Protein AF-A0A7V9N6Y0-F1 (afdb_monomer)

Mean predicted aligned error: 5.39 Å

Structure (mmCIF, N/CA/C/O backbone):
data_AF-A0A7V9N6Y0-F1
#
_entry.id   AF-A0A7V9N6Y0-F1
#
loop_
_atom_site.group_PDB
_atom_site.id
_atom_site.type_symbol
_atom_site.label_atom_id
_atom_site.label_alt_id
_atom_site.label_comp_id
_atom_site.label_asym_id
_atom_site.label_entity_id
_atom_site.label_seq_id
_atom_site.pdbx_PDB_ins_code
_atom_site.Cartn_x
_atom_site.Cartn_y
_atom_site.Cartn_z
_atom_site.occupancy
_atom_site.B_iso_or_equiv
_atom_site.auth_seq_id
_atom_site.auth_comp_id
_atom_site.auth_asym_id
_atom_site.auth_atom_id
_atom_site.pdbx_PDB_model_num
ATOM 1 N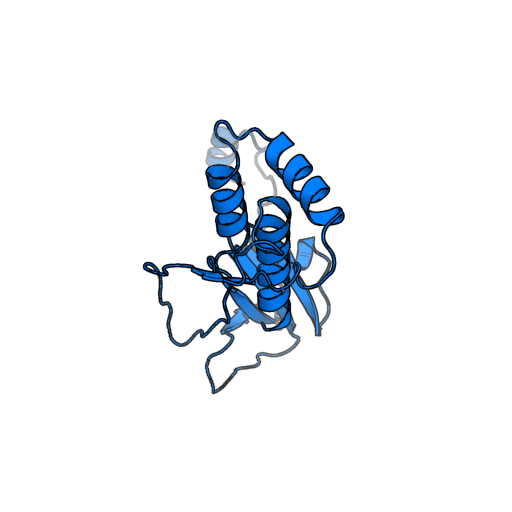 N . LEU A 1 1 ? -13.922 24.950 19.836 1.00 87.25 1 LEU A N 1
ATOM 2 C CA . LEU A 1 1 ? -12.557 25.522 19.799 1.00 87.25 1 LEU A CA 1
ATOM 3 C C . LEU A 1 1 ? -12.479 26.743 20.720 1.00 87.25 1 LEU A C 1
ATOM 5 O O . LEU A 1 1 ? -13.364 27.593 20.634 1.00 87.25 1 LEU A O 1
ATOM 9 N N . HIS A 1 2 ? -11.492 26.827 21.621 1.00 92.44 2 HIS A N 1
ATOM 10 C CA . HIS A 1 2 ? -11.330 27.994 22.506 1.00 92.44 2 HIS A CA 1
ATOM 11 C C . HIS A 1 2 ? -10.739 29.201 21.756 1.00 92.44 2 HIS A C 1
ATOM 13 O O . HIS A 1 2 ? -10.106 29.038 20.715 1.00 92.44 2 HIS A O 1
ATOM 19 N N . ARG A 1 3 ? -10.917 30.419 22.295 1.00 90.81 3 ARG A N 1
ATOM 20 C CA . ARG A 1 3 ? -10.535 31.677 21.615 1.00 90.81 3 ARG A CA 1
ATOM 21 C C . ARG A 1 3 ? -9.066 31.737 21.187 1.00 90.81 3 ARG A C 1
ATOM 23 O O . ARG A 1 3 ? -8.799 32.179 20.081 1.00 90.81 3 ARG A O 1
ATOM 30 N N . ALA A 1 4 ? -8.139 31.281 22.033 1.00 94.94 4 ALA A N 1
ATOM 31 C CA . ALA A 1 4 ? -6.713 31.290 21.686 1.00 94.94 4 ALA A CA 1
ATOM 32 C C . ALA A 1 4 ? -6.401 30.417 20.450 1.00 94.94 4 ALA A C 1
ATOM 34 O O . ALA A 1 4 ? -5.832 30.914 19.489 1.00 94.94 4 ALA A O 1
ATOM 35 N N . ALA A 1 5 ? -6.890 29.172 20.401 1.00 95.31 5 ALA A N 1
ATOM 36 C CA . ALA A 1 5 ? -6.686 28.296 19.245 1.00 95.31 5 ALA A CA 1
ATOM 37 C C . ALA A 1 5 ? -7.412 28.802 17.985 1.00 95.31 5 ALA A C 1
ATOM 39 O O . ALA A 1 5 ? -6.924 28.619 16.875 1.00 95.31 5 ALA A O 1
ATOM 40 N N . ALA A 1 6 ? -8.561 29.467 18.137 1.00 96.44 6 ALA A N 1
ATOM 41 C CA . ALA A 1 6 ? -9.242 30.129 17.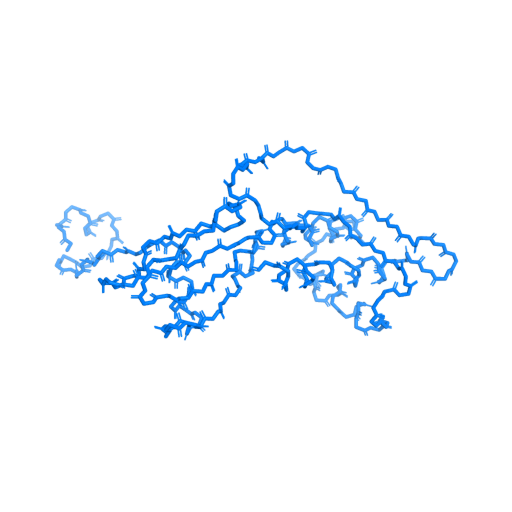023 1.00 96.44 6 ALA A CA 1
ATOM 42 C C . ALA A 1 6 ? -8.377 31.241 16.395 1.00 96.44 6 ALA A C 1
ATOM 44 O O . ALA A 1 6 ? -8.273 31.317 15.174 1.00 96.44 6 ALA A O 1
ATOM 45 N N . ALA A 1 7 ? -7.702 32.057 17.214 1.00 96.31 7 ALA A N 1
ATOM 46 C CA . ALA A 1 7 ? -6.813 33.115 16.731 1.00 96.31 7 ALA A CA 1
ATOM 47 C C . ALA A 1 7 ? -5.577 32.571 15.990 1.00 96.31 7 ALA A C 1
ATOM 49 O O . ALA A 1 7 ? -5.151 33.163 15.005 1.00 96.31 7 ALA A O 1
ATOM 50 N N . GLU A 1 8 ? -5.027 31.440 16.436 1.00 97.44 8 GLU A N 1
ATOM 51 C CA . GLU A 1 8 ? -3.850 30.814 15.816 1.00 97.44 8 GLU A CA 1
ATOM 52 C C . GLU A 1 8 ? -4.173 30.072 14.513 1.00 97.44 8 GLU A C 1
ATOM 54 O O . GLU A 1 8 ? -3.360 30.041 13.594 1.00 97.44 8 GLU A O 1
ATOM 59 N N . THR A 1 9 ? -5.358 29.465 14.425 1.00 96.06 9 THR A N 1
ATOM 60 C CA . THR A 1 9 ? -5.746 28.620 13.280 1.00 96.06 9 THR A CA 1
ATOM 61 C C . THR A 1 9 ? -6.575 29.352 12.227 1.00 96.06 9 THR A C 1
ATOM 63 O O . THR A 1 9 ? -6.736 28.843 11.120 1.00 96.06 9 THR A O 1
ATOM 66 N N . GLY A 1 10 ? -7.148 30.513 12.563 1.00 96.38 10 GLY A N 1
ATOM 67 C CA . GLY A 1 10 ? -8.114 31.224 11.720 1.00 96.38 10 GLY A CA 1
ATOM 68 C C . GLY A 1 10 ? -9.518 30.605 11.710 1.00 96.38 10 GLY A C 1
ATOM 69 O O . GLY A 1 10 ? -10.399 31.092 11.003 1.00 96.38 10 GLY A O 1
ATOM 70 N N . LEU A 1 11 ? -9.754 29.544 12.490 1.00 96.75 11 LEU A N 1
ATOM 71 C CA . LEU A 1 11 ? -11.075 28.935 12.650 1.00 96.75 11 LEU A CA 1
ATOM 72 C C . LEU A 1 11 ? -11.964 29.776 13.572 1.00 96.75 11 LEU A C 1
ATOM 74 O O . LEU A 1 11 ? -11.488 30.463 14.475 1.00 96.75 11 LEU A O 1
ATOM 78 N N . ALA A 1 12 ? -13.281 29.686 13.391 1.00 96.81 12 ALA A N 1
ATOM 79 C CA . ALA A 1 12 ? -14.223 30.423 14.224 1.00 96.81 12 ALA A CA 1
ATOM 80 C C . ALA A 1 12 ? -14.183 29.947 15.697 1.00 96.81 12 ALA A C 1
ATOM 82 O O . ALA A 1 12 ? -14.122 28.743 15.982 1.00 96.81 12 ALA A O 1
ATOM 83 N N . PRO A 1 13 ? -14.278 30.861 16.682 1.00 96.00 13 PRO A N 1
ATOM 84 C CA . PRO A 1 13 ? -14.532 30.471 18.062 1.00 96.00 13 PRO A CA 1
ATOM 85 C C . PRO A 1 13 ? -15.797 29.614 18.153 1.00 96.00 13 PRO A C 1
ATOM 87 O O . PRO A 1 13 ? -16.816 29.925 17.543 1.00 96.00 13 PRO A O 1
ATOM 90 N N . GLY A 1 14 ? -15.734 28.528 18.921 1.00 94.50 14 GLY A N 1
ATOM 91 C CA . GLY A 1 14 ? -16.853 27.590 19.018 1.00 94.50 14 GLY A CA 1
ATOM 92 C C . GLY A 1 14 ? -16.932 26.542 17.901 1.00 94.50 14 GLY A C 1
ATOM 93 O O . GLY A 1 14 ? -17.754 25.643 18.041 1.00 94.50 14 GLY A O 1
ATOM 94 N N . THR A 1 15 ? -16.053 26.554 16.881 1.00 96.88 15 THR A N 1
ATOM 95 C CA . THR A 1 15 ? -15.964 25.450 15.901 1.0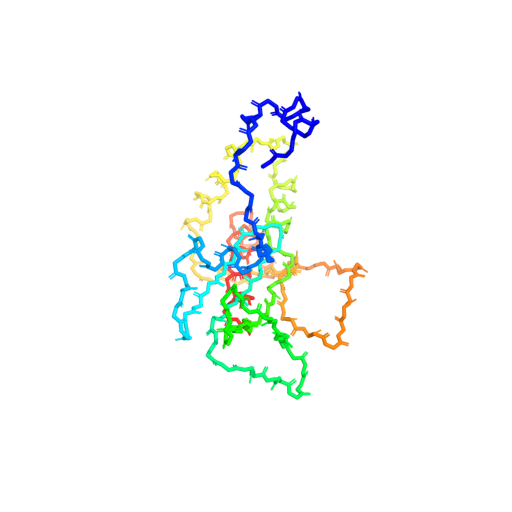0 96.88 15 THR A CA 1
ATOM 96 C C . THR A 1 15 ? -15.884 24.099 16.631 1.00 96.88 15 THR A C 1
ATOM 98 O O . THR A 1 15 ? -15.020 23.954 17.514 1.00 96.88 15 THR A O 1
ATOM 101 N N . PRO A 1 16 ? -16.777 23.134 16.326 1.00 95.38 16 PRO A N 1
ATOM 102 C CA . PRO A 1 16 ? -16.740 21.810 16.931 1.00 95.38 16 PRO A CA 1
ATOM 103 C C . PRO A 1 16 ? -15.394 21.132 16.689 1.00 95.38 16 PRO A C 1
ATOM 105 O O . PRO A 1 16 ? -14.847 21.189 15.591 1.00 95.38 16 PRO A O 1
ATOM 108 N N . VAL A 1 17 ? -14.864 20.498 17.729 1.00 94.19 17 VAL A N 1
ATOM 109 C CA . VAL A 1 17 ? -13.652 19.681 17.652 1.00 94.19 17 VAL A CA 1
ATOM 110 C C . VAL A 1 17 ? -14.062 18.275 18.046 1.00 94.19 17 VAL A C 1
ATOM 112 O O . VAL A 1 17 ? -14.610 18.079 19.130 1.00 94.19 17 VAL A O 1
ATOM 115 N N . VAL A 1 18 ? -13.834 17.321 17.151 1.00 91.62 18 VAL A N 1
ATOM 116 C CA . VAL A 1 18 ? -14.121 15.903 17.379 1.00 91.62 18 VAL A CA 1
ATOM 117 C C . VAL A 1 18 ? -12.818 15.159 17.638 1.00 91.62 18 VAL A C 1
ATOM 119 O O . VAL A 1 18 ? -11.759 15.571 17.161 1.00 91.62 18 VAL A O 1
ATOM 122 N N . ALA A 1 19 ? -12.886 14.072 18.404 1.00 89.25 19 ALA A N 1
ATOM 123 C CA . ALA A 1 19 ? -11.755 13.164 18.513 1.00 89.25 19 ALA A CA 1
ATOM 124 C C . ALA A 1 19 ? -11.483 12.541 17.135 1.00 89.25 19 ALA A C 1
ATOM 126 O O . ALA A 1 19 ? -12.406 12.070 16.472 1.00 89.25 19 ALA A O 1
ATOM 127 N N . GLY A 1 20 ? -10.226 12.584 16.696 1.00 87.06 20 GLY A N 1
ATOM 128 C CA . GLY A 1 20 ? -9.788 11.880 15.495 1.00 87.06 20 GLY A CA 1
ATOM 129 C C . GLY A 1 20 ? -9.572 10.389 15.760 1.00 87.06 20 GLY A C 1
ATOM 130 O O . GLY A 1 20 ? -9.559 9.942 16.906 1.00 87.06 20 GLY A O 1
ATOM 131 N N . GLY A 1 21 ? -9.364 9.632 14.687 1.00 89.31 21 GLY A N 1
ATOM 132 C CA . GLY A 1 21 ? -8.934 8.238 14.742 1.00 89.31 21 GLY A CA 1
ATOM 133 C C . GLY A 1 21 ? -7.460 8.061 14.392 1.00 89.31 21 GLY A C 1
ATOM 134 O O . GLY A 1 21 ? -6.785 9.007 13.978 1.00 89.31 21 GLY A O 1
ATOM 135 N N . GLY A 1 22 ? -6.971 6.826 14.517 1.00 89.94 22 GLY A N 1
ATOM 136 C CA . GLY A 1 22 ? -5.695 6.446 13.915 1.00 89.94 22 GLY A CA 1
ATOM 137 C C . GLY A 1 22 ? -5.748 6.592 12.392 1.00 89.94 22 GLY A C 1
ATOM 138 O O . GLY A 1 22 ? -6.797 6.403 11.775 1.00 89.94 22 GLY A O 1
ATOM 139 N N . ASP A 1 23 ? -4.619 6.944 11.784 1.00 90.19 23 ASP A N 1
ATOM 140 C CA . ASP A 1 23 ? -4.500 7.194 10.344 1.00 90.19 23 ASP A CA 1
ATOM 141 C C . ASP A 1 23 ? -5.003 6.023 9.484 1.00 90.19 23 ASP A C 1
ATOM 143 O O . ASP A 1 23 ? -5.758 6.229 8.536 1.00 90.19 23 ASP A O 1
ATOM 147 N N . GLY A 1 24 ? -4.656 4.790 9.856 1.00 89.69 24 GLY A N 1
ATOM 148 C CA . GLY A 1 24 ? -5.101 3.582 9.174 1.00 89.69 24 GLY A CA 1
ATOM 149 C C . GLY A 1 24 ? -6.611 3.360 9.275 1.00 89.69 24 GLY A C 1
ATOM 150 O O . GLY A 1 24 ? -7.260 3.080 8.270 1.00 89.69 24 GLY A O 1
ATOM 151 N N . GLN A 1 25 ? -7.192 3.551 10.459 1.00 91.75 25 GLN A N 1
ATOM 152 C CA . GLN A 1 25 ? -8.636 3.435 10.659 1.00 91.75 25 GLN A CA 1
ATOM 153 C C . GLN A 1 25 ? -9.408 4.513 9.880 1.00 91.75 25 GLN A C 1
ATOM 155 O O . GLN A 1 25 ? -10.414 4.220 9.237 1.00 91.75 25 GLN A O 1
ATOM 160 N N . CYS A 1 26 ? -8.904 5.749 9.863 1.00 92.94 26 CYS A N 1
ATOM 161 C CA . CYS A 1 26 ? -9.441 6.810 9.009 1.00 92.94 26 CYS A CA 1
ATOM 162 C C . CYS A 1 26 ? -9.316 6.457 7.518 1.00 92.94 26 CYS A C 1
ATOM 164 O O . CYS A 1 26 ? -10.206 6.773 6.731 1.00 92.94 26 CYS A O 1
ATOM 166 N N . GLY A 1 27 ? -8.237 5.775 7.127 1.00 92.88 27 GLY A N 1
ATOM 167 C CA . GLY A 1 27 ? -8.043 5.278 5.769 1.00 92.88 27 GLY A CA 1
ATOM 168 C C . GLY A 1 27 ? -9.031 4.181 5.363 1.00 92.88 27 GLY A C 1
ATOM 169 O O . GLY A 1 27 ? -9.520 4.219 4.238 1.00 92.88 27 GLY A O 1
ATOM 170 N N . LEU A 1 28 ? -9.386 3.257 6.266 1.00 93.56 28 LEU A N 1
ATOM 171 C CA . LEU A 1 28 ? -10.463 2.277 6.042 1.00 93.56 28 LEU A CA 1
ATOM 172 C C . LEU A 1 28 ? -11.796 2.976 5.775 1.00 93.56 28 LEU A C 1
ATOM 174 O O . LEU A 1 28 ? -12.436 2.718 4.755 1.00 93.56 28 LEU A O 1
ATOM 178 N N . LEU A 1 29 ? -12.163 3.922 6.646 1.00 93.25 29 LEU A N 1
ATOM 179 C CA . LEU A 1 29 ? -13.373 4.724 6.486 1.00 93.25 29 LEU A CA 1
ATOM 180 C C . LEU A 1 29 ? -13.376 5.477 5.147 1.00 93.25 29 LEU A C 1
ATOM 182 O O . LEU A 1 29 ? -14.360 5.426 4.414 1.00 93.25 29 LEU A O 1
ATOM 186 N N . GLY A 1 30 ? -12.266 6.134 4.800 1.00 93.69 30 GLY A N 1
ATOM 187 C CA . GLY A 1 30 ? -12.117 6.856 3.534 1.00 93.69 30 GLY A CA 1
ATOM 188 C C . GLY A 1 30 ? -12.185 5.955 2.295 1.00 93.69 30 GLY A C 1
ATOM 189 O O . GLY A 1 30 ? -12.632 6.404 1.242 1.00 93.69 30 GLY A O 1
ATOM 190 N N . ALA A 1 31 ? -11.790 4.686 2.420 1.00 95.12 31 ALA A N 1
ATOM 191 C CA . ALA A 1 31 ? -11.918 3.673 1.374 1.00 95.12 31 ALA A CA 1
ATOM 192 C C . ALA A 1 31 ? -13.317 3.028 1.309 1.00 95.12 31 ALA A C 1
ATOM 194 O O . ALA A 1 31 ? -13.573 2.229 0.410 1.00 95.12 31 ALA A O 1
ATOM 195 N N . GLY A 1 32 ? -14.218 3.354 2.242 1.00 95.38 32 GLY A N 1
ATOM 196 C CA . GLY A 1 32 ? -15.547 2.748 2.349 1.00 95.38 32 GLY A CA 1
ATOM 197 C C . GLY A 1 32 ? -15.562 1.361 2.999 1.00 95.38 32 GLY A C 1
ATOM 198 O O . GLY A 1 32 ? -16.595 0.698 2.961 1.00 95.38 32 GLY A O 1
ATOM 199 N N . ALA A 1 33 ? -14.451 0.926 3.603 1.00 95.31 33 ALA A N 1
ATOM 200 C CA . ALA A 1 33 ? -14.347 -0.333 4.336 1.00 95.31 33 ALA A CA 1
ATOM 201 C C . ALA A 1 33 ? -14.850 -0.145 5.775 1.00 95.31 33 ALA A C 1
ATOM 203 O O . ALA A 1 33 ? -14.072 0.106 6.693 1.00 95.31 33 ALA A O 1
ATOM 204 N N . VAL A 1 34 ? -16.171 -0.195 5.946 1.00 93.31 34 VAL A N 1
ATOM 205 C CA . VAL A 1 34 ? -16.859 0.154 7.206 1.00 93.31 34 VAL A CA 1
ATOM 206 C C . VAL A 1 34 ? -17.605 -1.022 7.834 1.00 93.31 34 VAL A C 1
ATOM 208 O O . VAL A 1 34 ? -18.030 -0.945 8.986 1.00 93.31 34 VAL A O 1
ATOM 211 N N . ASN A 1 35 ? -17.765 -2.125 7.103 1.00 95.38 35 ASN A N 1
ATOM 212 C CA . ASN A 1 35 ? -18.425 -3.332 7.584 1.00 95.38 35 ASN A CA 1
ATOM 213 C C . ASN A 1 35 ? -17.394 -4.373 8.019 1.00 95.38 35 ASN A C 1
ATOM 215 O O . ASN A 1 35 ? -16.261 -4.407 7.546 1.00 95.38 35 ASN A O 1
ATOM 219 N N . ALA A 1 36 ? -17.788 -5.259 8.938 1.00 95.94 36 ALA A N 1
ATOM 220 C CA . ALA A 1 36 ? -16.922 -6.368 9.332 1.00 95.94 36 ALA A CA 1
ATOM 221 C C . ALA A 1 36 ? -16.619 -7.265 8.122 1.00 95.94 36 ALA A C 1
ATOM 223 O O . ALA A 1 36 ? -17.534 -7.673 7.409 1.00 95.94 36 ALA A O 1
ATOM 224 N N . GLY A 1 37 ? -15.341 -7.575 7.921 1.00 95.88 37 GLY A N 1
ATOM 225 C CA . GLY A 1 37 ? -14.846 -8.319 6.768 1.00 95.88 37 GLY A CA 1
ATOM 226 C C . GLY A 1 37 ? -14.467 -7.453 5.566 1.00 95.88 37 GLY A C 1
ATOM 227 O O . GLY A 1 37 ? -13.817 -7.977 4.662 1.00 95.88 37 GLY A O 1
ATOM 228 N N . ASP A 1 38 ? -14.799 -6.156 5.551 1.00 97.31 38 ASP A N 1
ATOM 229 C CA . ASP A 1 38 ? -14.308 -5.253 4.509 1.00 97.31 38 ASP A CA 1
ATOM 230 C C . ASP A 1 38 ? -12.786 -5.123 4.622 1.00 97.31 38 ASP A C 1
ATOM 232 O O . ASP A 1 38 ? -12.247 -4.955 5.718 1.00 97.31 38 ASP A O 1
ATOM 236 N N . VAL A 1 39 ? -12.094 -5.187 3.480 1.00 96.62 39 VAL A N 1
ATOM 237 C CA . VAL A 1 39 ? -10.631 -5.100 3.391 1.00 96.62 39 VAL A CA 1
ATOM 238 C C . VAL A 1 39 ? -10.239 -3.922 2.516 1.00 96.62 39 VAL A C 1
ATOM 240 O O . VAL A 1 39 ? -10.752 -3.772 1.407 1.00 96.62 39 VAL A O 1
ATOM 243 N N . ALA A 1 40 ? -9.272 -3.130 2.972 1.00 96.88 40 ALA A N 1
ATOM 244 C CA . ALA A 1 40 ? -8.649 -2.092 2.163 1.00 96.88 40 ALA A CA 1
ATOM 245 C C . ALA A 1 40 ? -7.121 -2.173 2.224 1.00 96.88 40 ALA A C 1
ATOM 247 O O . ALA A 1 40 ? -6.526 -2.440 3.269 1.00 96.88 40 ALA A O 1
ATOM 248 N N . ALA A 1 41 ? -6.488 -1.876 1.090 1.00 95.94 41 ALA A N 1
ATOM 249 C CA . ALA A 1 41 ? -5.057 -1.625 1.003 1.00 95.94 41 ALA A CA 1
ATOM 250 C C . ALA A 1 41 ? -4.824 -0.118 0.844 1.00 95.94 41 ALA A C 1
ATOM 252 O O . ALA A 1 41 ? -5.278 0.488 -0.127 1.00 95.94 41 ALA A O 1
ATOM 253 N N . ILE A 1 42 ? -4.098 0.490 1.781 1.00 93.75 42 ILE A N 1
ATOM 254 C CA . ILE A 1 42 ? -3.780 1.921 1.742 1.00 93.75 42 ILE A CA 1
ATOM 255 C C . ILE A 1 42 ? -2.433 2.094 1.045 1.00 93.75 42 ILE A C 1
ATOM 257 O O . ILE A 1 42 ? -1.375 2.026 1.667 1.00 93.75 42 ILE A O 1
ATOM 261 N N . ALA A 1 43 ? -2.455 2.264 -0.275 1.00 92.75 43 ALA A N 1
ATOM 262 C CA . ALA A 1 43 ? -1.237 2.340 -1.074 1.00 92.75 43 ALA A CA 1
ATOM 263 C C . ALA A 1 43 ? -0.537 3.708 -0.943 1.00 92.75 43 ALA A C 1
ATOM 265 O O . ALA A 1 43 ? -1.040 4.722 -1.421 1.00 92.75 43 ALA A O 1
ATOM 266 N N . GLY A 1 44 ? 0.653 3.727 -0.338 1.00 91.81 44 GLY A N 1
ATOM 267 C CA . GLY A 1 44 ? 1.517 4.903 -0.224 1.00 91.81 44 GLY A CA 1
ATOM 268 C C . GLY A 1 44 ? 2.999 4.518 -0.180 1.00 91.81 44 GLY A C 1
ATOM 269 O O . GLY A 1 44 ? 3.422 3.579 -0.852 1.00 91.81 44 GLY A O 1
ATOM 270 N N . THR A 1 45 ? 3.806 5.233 0.615 1.00 92.44 45 THR A N 1
ATOM 271 C CA . THR A 1 45 ? 5.229 4.896 0.858 1.00 92.44 45 THR A CA 1
ATOM 272 C C . THR A 1 45 ? 5.395 3.425 1.250 1.00 92.44 45 THR A C 1
ATOM 274 O O . THR A 1 45 ? 6.259 2.727 0.711 1.00 92.44 45 THR A O 1
ATOM 277 N N . THR A 1 46 ? 4.530 2.972 2.157 1.00 93.19 46 THR A N 1
ATOM 278 C CA . THR A 1 46 ? 4.261 1.567 2.468 1.00 93.19 46 THR A CA 1
ATOM 279 C C . THR A 1 46 ? 2.811 1.234 2.122 1.00 93.19 46 THR A C 1
ATOM 281 O O . THR A 1 46 ? 2.057 2.105 1.677 1.00 93.19 46 THR A O 1
ATOM 284 N N . THR A 1 47 ? 2.392 -0.020 2.289 1.00 95.06 47 THR A N 1
ATOM 285 C CA . THR A 1 47 ? 0.988 -0.397 2.062 1.00 95.06 47 THR A CA 1
ATOM 286 C C . THR A 1 47 ? 0.451 -1.252 3.201 1.00 95.06 47 THR A C 1
ATOM 288 O O . THR A 1 47 ? 0.578 -2.477 3.153 1.00 95.06 47 THR A O 1
ATOM 291 N N . PRO A 1 48 ? -0.149 -0.625 4.230 1.00 94.50 48 PRO A N 1
ATOM 292 C CA . PRO A 1 48 ? -1.019 -1.321 5.167 1.00 94.50 48 PRO A CA 1
ATOM 293 C C . PRO A 1 48 ? -2.157 -2.021 4.420 1.00 94.50 48 PRO A C 1
ATOM 295 O O . PRO A 1 48 ? -2.785 -1.428 3.539 1.00 94.50 48 PRO A O 1
ATOM 298 N N . VAL A 1 49 ? -2.415 -3.270 4.790 1.00 96.38 49 VAL A N 1
ATOM 299 C CA . VAL A 1 49 ? -3.563 -4.063 4.348 1.00 96.38 49 VAL A CA 1
ATOM 300 C C . VAL A 1 49 ? -4.376 -4.350 5.595 1.00 96.38 49 VAL A C 1
ATOM 302 O O . VAL A 1 49 ? -3.877 -4.968 6.535 1.00 96.38 49 VAL A O 1
ATOM 305 N N . MET A 1 50 ? -5.595 -3.827 5.644 1.00 95.94 50 MET A N 1
ATOM 306 C CA . MET A 1 50 ? -6.397 -3.833 6.859 1.00 95.94 50 MET A CA 1
ATOM 307 C C . MET A 1 50 ? -7.794 -4.354 6.601 1.00 95.94 50 MET A C 1
ATOM 309 O O . MET A 1 50 ? -8.359 -4.116 5.536 1.00 95.94 50 MET A O 1
ATOM 313 N N . MET A 1 51 ? -8.340 -5.027 7.605 1.00 96.69 51 MET A N 1
ATOM 314 C CA . MET A 1 51 ? -9.691 -5.562 7.615 1.00 96.69 51 MET A CA 1
ATOM 315 C C . MET A 1 51 ? -10.455 -5.019 8.816 1.00 96.69 51 MET A C 1
ATOM 317 O O . MET A 1 51 ? -9.947 -5.065 9.938 1.00 96.69 51 MET A O 1
ATOM 321 N N . GLU A 1 52 ? -11.682 -4.558 8.594 1.00 97.06 52 GLU A N 1
ATOM 322 C CA . GLU A 1 52 ? -12.591 -4.190 9.679 1.00 97.06 52 GLU A CA 1
ATOM 323 C C . GLU A 1 52 ? -13.163 -5.434 10.374 1.00 97.06 52 GLU A C 1
ATOM 325 O O . GLU A 1 52 ? -13.512 -6.431 9.739 1.00 97.06 52 GLU A O 1
ATOM 330 N N . LEU A 1 53 ? -13.293 -5.378 11.695 1.00 97.19 53 LEU A N 1
ATOM 331 C CA . LEU A 1 53 ? -13.693 -6.484 12.556 1.00 97.19 53 LEU A CA 1
ATOM 332 C C . LEU A 1 53 ? -14.754 -6.032 13.572 1.00 97.19 53 LEU A C 1
ATOM 334 O O . LEU A 1 53 ? -14.708 -4.937 14.129 1.00 97.19 53 LEU A O 1
ATOM 338 N N . ASP A 1 54 ? -15.687 -6.927 13.885 1.00 96.69 54 ASP A N 1
ATOM 339 C CA . ASP A 1 54 ? -16.713 -6.753 14.925 1.00 96.69 54 ASP A CA 1
ATOM 340 C C . ASP A 1 54 ? -16.283 -7.265 16.313 1.00 96.69 54 ASP A C 1
ATOM 342 O O . ASP A 1 54 ? -16.983 -7.081 17.307 1.00 96.69 54 ASP A O 1
ATOM 346 N N . ARG A 1 55 ? -15.125 -7.923 16.389 1.00 96.56 55 ARG A N 1
ATOM 347 C CA . ARG A 1 55 ? -14.515 -8.445 17.614 1.00 96.56 55 ARG A CA 1
ATOM 348 C C . ARG A 1 55 ? -13.004 -8.566 17.430 1.00 96.56 55 ARG A C 1
ATOM 350 O O . ARG A 1 55 ? -12.556 -8.772 16.301 1.00 96.56 55 ARG A O 1
ATOM 357 N N . PRO A 1 56 ? -12.201 -8.495 18.504 1.00 95.88 56 PRO A N 1
ATOM 358 C CA . PRO A 1 56 ? -10.762 -8.625 18.361 1.00 95.88 56 PRO A CA 1
ATOM 359 C C . PRO A 1 56 ? -10.410 -10.043 17.904 1.00 95.88 56 PRO A C 1
ATOM 361 O O . PRO A 1 56 ? -10.946 -11.029 18.411 1.00 95.88 56 PRO A O 1
ATOM 364 N N . GLN A 1 57 ? -9.484 -10.142 16.958 1.00 95.12 57 GLN A N 1
ATOM 365 C CA . GLN A 1 57 ? -8.854 -11.399 16.559 1.00 95.12 57 GLN A CA 1
ATOM 366 C C . GLN A 1 57 ? -7.364 -11.297 16.854 1.00 95.12 57 GLN A C 1
ATOM 368 O O . GLN A 1 57 ? -6.827 -10.204 16.817 1.00 95.12 57 GLN A O 1
ATOM 373 N N . PHE A 1 58 ? -6.675 -12.388 17.158 1.00 94.00 58 PHE A N 1
ATOM 374 C CA . PHE A 1 58 ? -5.228 -12.362 17.376 1.00 94.00 58 PHE A CA 1
ATOM 375 C C . PHE A 1 58 ? -4.605 -13.544 16.650 1.00 94.00 58 PHE A C 1
ATOM 377 O O . PHE A 1 58 ? -5.187 -14.626 16.617 1.00 94.00 58 PHE A O 1
ATOM 384 N N . ASP A 1 59 ? -3.439 -13.325 16.049 1.00 90.50 59 ASP A N 1
ATOM 385 C CA . ASP A 1 59 ? -2.692 -14.375 15.366 1.00 90.50 59 ASP A CA 1
ATOM 386 C C . ASP A 1 59 ? -1.545 -14.868 16.252 1.00 90.50 59 ASP A C 1
ATOM 388 O O . ASP A 1 59 ? -0.601 -14.121 16.526 1.00 90.50 59 ASP A O 1
ATOM 392 N N . ASP A 1 60 ? -1.593 -16.139 16.657 1.00 90.31 60 ASP A N 1
ATOM 393 C CA . ASP A 1 60 ? -0.575 -16.766 17.515 1.00 90.31 60 ASP A CA 1
ATOM 394 C C . ASP A 1 60 ? 0.825 -16.731 16.883 1.00 90.31 60 ASP A C 1
ATOM 396 O O . ASP A 1 60 ? 1.840 -16.663 17.580 1.00 90.31 60 ASP A O 1
ATOM 400 N N . GLN A 1 61 ? 0.889 -16.726 15.547 1.00 89.06 61 GLN A N 1
ATOM 401 C CA . GLN A 1 61 ? 2.138 -16.622 14.790 1.00 89.06 61 GLN A CA 1
ATOM 402 C C . GLN A 1 61 ? 2.652 -15.184 14.646 1.00 89.06 61 GLN A C 1
ATOM 404 O O . GLN A 1 61 ? 3.733 -14.983 14.087 1.00 89.06 61 GLN A O 1
ATOM 409 N N . ARG A 1 62 ? 1.915 -14.188 15.156 1.00 88.06 62 ARG A N 1
ATOM 410 C CA . ARG A 1 62 ? 2.266 -12.764 15.094 1.00 88.06 62 ARG A CA 1
ATOM 411 C C . ARG A 1 62 ? 2.568 -12.310 13.660 1.00 88.06 62 ARG A C 1
ATOM 413 O O . ARG A 1 62 ? 3.597 -11.682 13.404 1.00 88.06 62 ARG A O 1
ATOM 420 N N . ARG A 1 63 ? 1.715 -12.673 12.699 1.00 89.12 63 ARG A N 1
ATOM 421 C CA . ARG A 1 63 ? 1.782 -12.198 11.303 1.00 89.12 63 ARG A CA 1
ATOM 422 C C . ARG A 1 63 ? 1.077 -10.856 11.146 1.00 89.12 63 ARG A C 1
ATOM 424 O O . ARG A 1 63 ? 1.561 -9.999 10.419 1.00 89.12 63 ARG A O 1
ATOM 431 N N . THR A 1 64 ? 0.005 -10.650 11.901 1.00 92.88 64 THR A N 1
ATOM 432 C CA . THR A 1 64 ? -0.792 -9.418 11.935 1.00 92.88 64 THR A CA 1
ATOM 433 C C . THR A 1 64 ? -0.767 -8.788 13.327 1.00 92.88 64 THR A C 1
ATOM 435 O O . THR A 1 64 ? -0.264 -9.382 14.290 1.00 92.88 64 THR A O 1
ATOM 438 N N . TRP A 1 65 ? -1.286 -7.569 13.453 1.00 91.75 65 TRP A N 1
ATOM 439 C CA . TRP A 1 65 ? -1.686 -7.007 14.743 1.00 91.75 65 TRP A CA 1
ATOM 440 C C . TRP A 1 65 ? -3.151 -6.583 14.712 1.00 91.75 65 TRP A C 1
ATOM 442 O O . TRP A 1 65 ? -3.738 -6.395 13.646 1.00 91.75 65 TRP A O 1
ATOM 452 N N . THR A 1 66 ? -3.718 -6.390 15.898 1.00 94.12 66 THR A N 1
ATOM 453 C CA . THR A 1 66 ? -5.119 -6.001 16.066 1.00 94.12 66 THR A CA 1
ATOM 454 C C . THR A 1 66 ? -5.186 -4.693 16.812 1.00 94.12 66 THR A C 1
ATOM 456 O O . THR A 1 66 ? -4.604 -4.548 17.888 1.00 94.12 66 THR A O 1
ATOM 459 N N . ARG A 1 67 ? -5.874 -3.728 16.210 1.00 92.06 67 ARG A N 1
ATOM 460 C CA . ARG A 1 67 ? -6.043 -2.371 16.722 1.00 92.06 67 ARG A CA 1
ATOM 461 C C . ARG A 1 67 ? -7.517 -2.120 17.021 1.00 92.06 67 ARG A C 1
ATOM 463 O O . ARG A 1 67 ? -8.388 -2.792 16.474 1.00 92.06 67 ARG A O 1
ATOM 470 N N . SER A 1 68 ? -7.801 -1.142 17.871 1.00 92.88 68 SER A N 1
ATOM 471 C CA . SER A 1 68 ? -9.166 -0.628 18.016 1.00 92.88 68 SER A CA 1
ATOM 472 C C . SER A 1 68 ? -9.616 0.035 16.709 1.00 92.88 68 SER A C 1
ATOM 474 O O . SER A 1 68 ? -8.796 0.650 16.018 1.00 92.88 68 SER A O 1
ATOM 476 N N . GLY A 1 69 ? -10.895 -0.109 16.366 1.00 92.00 69 GLY A N 1
ATOM 477 C CA . GLY A 1 69 ? -11.535 0.591 15.250 1.00 92.00 69 GLY A CA 1
ATOM 478 C C . GLY A 1 69 ? -11.895 2.038 15.611 1.00 92.00 69 GLY A C 1
ATOM 479 O O . GLY A 1 69 ? -11.553 2.516 16.695 1.00 92.00 69 GLY A O 1
ATOM 480 N N . LEU A 1 70 ? -12.579 2.743 14.700 1.00 90.94 70 LEU A N 1
ATOM 481 C CA . LEU A 1 70 ? -13.071 4.108 14.964 1.00 90.94 70 LEU A CA 1
ATOM 482 C C . LEU A 1 70 ? -14.255 4.131 15.937 1.00 90.94 70 LEU A C 1
ATOM 484 O O . LEU A 1 70 ? -14.350 5.041 16.758 1.00 90.94 70 LEU A O 1
ATOM 488 N N . ASP A 1 71 ? -15.126 3.125 15.860 1.00 89.38 71 ASP A N 1
ATOM 489 C CA . ASP A 1 71 ? -16.324 3.029 16.691 1.00 89.38 71 ASP A CA 1
ATOM 490 C C . ASP A 1 71 ? -16.139 2.068 17.870 1.00 89.38 71 ASP A C 1
ATOM 492 O O . ASP A 1 71 ? -15.344 1.123 17.845 1.00 89.38 71 ASP A O 1
ATOM 496 N N . LEU A 1 72 ? -16.929 2.282 18.925 1.00 88.94 72 LEU A N 1
ATOM 497 C CA . LEU A 1 72 ? -16.946 1.398 20.088 1.00 88.94 72 LEU A CA 1
ATOM 498 C C . LEU A 1 72 ? -17.342 -0.027 19.685 1.00 88.94 72 LEU A C 1
ATOM 500 O O . LEU A 1 72 ? -18.357 -0.250 19.030 1.00 88.94 72 LEU A O 1
ATOM 504 N N . GLY A 1 73 ? -16.541 -1.002 20.117 1.00 91.19 73 GLY A N 1
ATOM 505 C CA . GLY A 1 73 ? -16.747 -2.412 19.786 1.00 91.19 73 GLY A CA 1
ATOM 506 C C . GLY A 1 73 ? -16.237 -2.818 18.400 1.00 91.19 73 GLY A C 1
ATOM 507 O O . GLY A 1 73 ? -16.298 -4.000 18.078 1.00 91.19 73 GLY A O 1
ATOM 508 N N . ARG A 1 74 ? -15.695 -1.884 17.609 1.00 94.50 74 ARG A N 1
ATOM 509 C CA . ARG A 1 74 ? -15.027 -2.176 16.336 1.00 94.50 74 ARG A CA 1
ATOM 510 C C . ARG A 1 74 ? -13.530 -2.359 16.524 1.00 94.50 74 ARG A C 1
ATOM 512 O O . ARG A 1 74 ? -12.919 -1.794 17.434 1.00 94.50 74 ARG A O 1
ATOM 519 N N . TRP A 1 75 ? -12.945 -3.159 15.647 1.00 96.31 75 TRP A N 1
ATOM 520 C CA . TRP A 1 75 ? -11.537 -3.528 15.664 1.00 96.31 75 TRP A CA 1
ATOM 521 C C . TRP A 1 75 ? -11.009 -3.546 14.234 1.00 96.31 75 TRP A C 1
ATOM 523 O O . TRP A 1 75 ? -11.766 -3.736 13.295 1.00 96.31 75 TRP A O 1
ATOM 533 N N . ALA A 1 76 ? -9.704 -3.405 14.062 1.00 95.69 76 ALA A N 1
ATOM 534 C CA . ALA A 1 76 ? -9.059 -3.549 12.768 1.00 95.69 76 ALA A CA 1
ATOM 535 C C . ALA A 1 76 ? -7.946 -4.589 12.872 1.00 95.69 76 ALA A C 1
ATOM 537 O O . ALA A 1 76 ? -7.075 -4.486 13.742 1.00 95.69 76 ALA A O 1
ATOM 538 N N . LEU A 1 77 ? -7.971 -5.582 11.987 1.00 95.75 77 LEU A N 1
ATOM 539 C CA . LEU A 1 77 ? -6.832 -6.462 11.755 1.00 95.75 77 LEU A CA 1
ATOM 540 C C . LEU A 1 77 ? -5.933 -5.805 10.722 1.00 95.75 77 LEU A C 1
ATOM 542 O O . LEU A 1 77 ? -6.426 -5.323 9.706 1.00 95.75 77 LEU A O 1
ATOM 546 N N . GLU A 1 78 ? -4.629 -5.813 10.944 1.00 94.56 78 GLU A N 1
ATOM 547 C CA . GLU A 1 78 ? -3.692 -5.219 10.003 1.00 94.56 78 GLU A CA 1
ATOM 548 C C . GLU A 1 78 ? -2.472 -6.089 9.763 1.00 94.56 78 GLU A C 1
ATOM 550 O O . GLU A 1 78 ? -1.836 -6.611 10.685 1.00 94.56 78 GLU A O 1
ATOM 555 N N . ALA A 1 79 ? -2.134 -6.146 8.484 1.00 94.56 79 ALA A N 1
ATOM 556 C CA . ALA A 1 79 ? -0.862 -6.552 7.940 1.00 94.56 79 ALA A CA 1
ATOM 557 C C . ALA A 1 79 ? -0.247 -5.378 7.149 1.00 94.56 79 ALA A C 1
ATOM 559 O O . ALA A 1 79 ? -0.867 -4.332 6.944 1.00 94.56 79 ALA A O 1
ATOM 560 N N . ASN A 1 80 ? 0.986 -5.525 6.668 1.00 92.81 80 ASN A N 1
ATOM 561 C CA . ASN A 1 80 ? 1.646 -4.478 5.895 1.00 92.81 80 ASN A CA 1
ATOM 562 C C . ASN A 1 80 ? 2.544 -5.090 4.823 1.00 92.81 80 ASN A C 1
ATOM 564 O O . ASN A 1 80 ? 3.466 -5.846 5.127 1.00 92.81 80 ASN A O 1
ATOM 568 N N . ALA A 1 81 ? 2.318 -4.696 3.570 1.00 93.31 81 ALA A N 1
ATOM 569 C CA . ALA A 1 81 ? 3.111 -5.138 2.428 1.00 93.31 81 ALA A CA 1
ATOM 570 C C . ALA A 1 81 ? 4.531 -4.538 2.400 1.00 93.31 81 ALA A C 1
ATOM 572 O O . ALA A 1 81 ? 5.292 -4.796 1.471 1.00 93.31 81 ALA A O 1
ATOM 573 N N . GLY A 1 82 ? 4.912 -3.745 3.403 1.00 90.94 82 GLY A N 1
ATOM 574 C CA . GLY A 1 82 ? 6.239 -3.167 3.550 1.00 90.94 82 GLY A CA 1
ATOM 575 C C . GLY A 1 82 ? 6.471 -1.991 2.613 1.00 90.94 82 GLY A C 1
ATOM 576 O O . GLY A 1 82 ? 5.579 -1.180 2.381 1.00 90.94 82 GLY A O 1
ATOM 577 N N . ILE A 1 83 ? 7.700 -1.872 2.112 1.00 91.25 83 ILE A N 1
ATOM 578 C CA . ILE A 1 83 ? 8.150 -0.743 1.294 1.00 91.25 83 ILE A CA 1
ATOM 579 C C . ILE A 1 83 ? 7.656 -0.947 -0.143 1.00 91.25 83 ILE A C 1
ATOM 581 O O . ILE A 1 83 ? 8.244 -1.709 -0.905 1.00 91.25 83 ILE A O 1
ATOM 585 N N . THR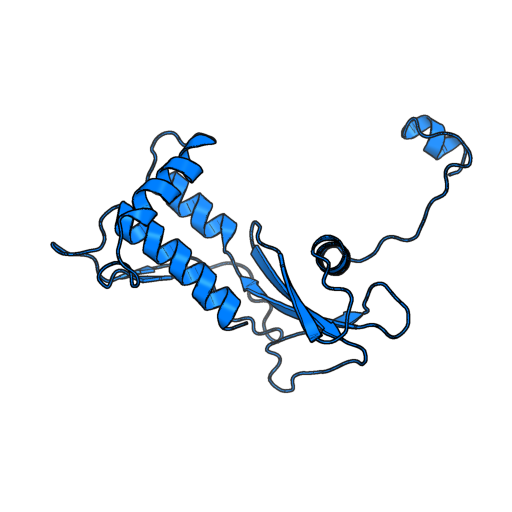 A 1 84 ? 6.575 -0.262 -0.515 1.00 94.19 84 THR A N 1
ATOM 586 C CA . THR A 1 84 ? 5.903 -0.418 -1.815 1.00 94.19 84 THR A CA 1
ATOM 587 C C . THR A 1 84 ? 6.092 0.820 -2.689 1.00 94.19 84 THR A C 1
ATOM 589 O O . THR A 1 84 ? 6.925 0.805 -3.594 1.00 94.19 84 THR A O 1
ATOM 592 N N . GLY A 1 85 ? 5.405 1.932 -2.409 1.00 94.50 85 GLY A N 1
ATOM 593 C CA . GLY A 1 85 ? 5.528 3.165 -3.191 1.00 94.50 85 GLY A CA 1
ATOM 594 C C . GLY A 1 85 ? 6.936 3.752 -3.148 1.00 94.50 85 GLY A C 1
ATOM 595 O O . GLY A 1 85 ? 7.410 4.286 -4.149 1.00 94.50 85 GLY A O 1
ATOM 596 N N . LEU A 1 86 ? 7.659 3.580 -2.036 1.00 93.25 86 LEU A N 1
ATOM 597 C CA . LEU A 1 86 ? 9.074 3.950 -1.962 1.00 93.25 86 LEU A CA 1
ATOM 598 C C . LEU A 1 86 ? 9.957 3.078 -2.873 1.00 93.25 86 LEU A C 1
ATOM 600 O O . LEU A 1 86 ? 10.859 3.618 -3.509 1.00 93.25 86 LEU A O 1
ATOM 604 N N . ALA A 1 87 ? 9.682 1.775 -2.991 1.00 92.69 87 ALA A N 1
ATOM 605 C CA . ALA A 1 87 ? 10.390 0.897 -3.925 1.00 92.69 87 ALA A CA 1
ATOM 606 C C . ALA A 1 87 ? 10.103 1.294 -5.380 1.00 92.69 87 ALA A C 1
ATOM 608 O O . ALA A 1 87 ? 11.012 1.373 -6.204 1.00 92.69 87 ALA A O 1
ATOM 609 N N . PHE A 1 88 ? 8.846 1.620 -5.689 1.00 95.19 88 PHE A N 1
ATOM 610 C CA . PHE A 1 88 ? 8.463 2.086 -7.019 1.00 95.19 88 PHE A CA 1
ATOM 611 C C . PHE A 1 88 ? 9.104 3.436 -7.367 1.00 95.19 88 PHE A C 1
ATOM 613 O O . PHE A 1 88 ? 9.615 3.611 -8.474 1.00 95.19 88 PHE A O 1
ATOM 620 N N . ARG A 1 89 ? 9.167 4.361 -6.399 1.00 94.38 89 ARG A N 1
ATOM 621 C CA . ARG A 1 89 ? 9.912 5.622 -6.516 1.00 94.38 89 ARG A CA 1
ATOM 622 C C . ARG A 1 89 ? 11.403 5.383 -6.738 1.00 94.38 89 ARG A C 1
ATOM 624 O O . ARG A 1 89 ? 11.990 6.021 -7.600 1.00 94.38 89 ARG A O 1
ATOM 631 N N . TRP A 1 90 ? 12.009 4.446 -6.014 1.00 92.81 90 TRP A N 1
ATOM 632 C CA . TRP A 1 90 ? 13.419 4.108 -6.205 1.00 92.81 90 TRP A CA 1
ATOM 633 C C . TRP A 1 90 ? 13.692 3.575 -7.620 1.00 92.81 90 TRP A C 1
ATOM 635 O O . TRP A 1 90 ? 14.639 4.008 -8.269 1.00 92.81 90 TRP A O 1
ATOM 645 N N . VAL A 1 91 ? 12.820 2.708 -8.151 1.00 94.25 91 VAL A N 1
ATOM 646 C CA . VAL A 1 91 ? 12.917 2.225 -9.541 1.00 94.25 91 VAL A CA 1
ATOM 647 C C . VAL A 1 91 ? 12.745 3.362 -10.553 1.00 94.25 91 VAL A C 1
ATOM 649 O O . VAL A 1 91 ? 13.454 3.391 -11.558 1.00 94.25 91 VAL A O 1
ATOM 652 N N . ARG A 1 92 ? 11.844 4.319 -10.297 1.00 94.88 92 ARG A N 1
ATOM 653 C CA . ARG A 1 92 ? 11.710 5.531 -11.119 1.00 94.88 92 ARG A CA 1
ATOM 654 C C . ARG A 1 92 ? 13.028 6.296 -11.176 1.00 94.88 92 ARG A C 1
ATOM 656 O O . ARG A 1 92 ? 13.496 6.598 -12.269 1.00 94.88 92 ARG A O 1
ATOM 663 N N . ASP A 1 93 ? 13.610 6.576 -10.015 1.00 93.75 93 ASP A N 1
ATOM 664 C CA . ASP A 1 93 ? 14.825 7.385 -9.887 1.00 93.75 93 ASP A CA 1
ATOM 665 C C . ASP A 1 93 ? 16.053 6.663 -10.474 1.00 93.75 93 ASP A C 1
ATOM 667 O O . ASP A 1 93 ? 16.958 7.306 -10.990 1.00 93.75 93 ASP A O 1
ATOM 671 N N . LEU A 1 94 ? 16.062 5.324 -10.473 1.00 90.56 94 LEU A N 1
ATOM 672 C CA . LEU A 1 94 ? 17.105 4.521 -11.119 1.00 90.56 94 LEU A CA 1
ATOM 673 C C . LEU A 1 94 ? 17.010 4.535 -12.655 1.00 90.56 94 LEU A C 1
ATOM 675 O O . LEU A 1 94 ? 18.026 4.483 -13.342 1.00 90.56 94 LEU A O 1
ATOM 679 N N . LEU A 1 95 ? 15.792 4.538 -13.206 1.00 88.00 95 LEU A N 1
ATOM 680 C CA . LEU A 1 95 ? 15.549 4.368 -14.646 1.00 88.00 95 LEU A CA 1
ATOM 681 C C . LEU A 1 95 ? 15.353 5.691 -15.401 1.00 88.00 95 LEU A C 1
ATOM 683 O O . LEU A 1 95 ? 15.240 5.684 -16.631 1.00 88.00 95 LEU A O 1
ATOM 687 N N . HIS A 1 96 ? 15.266 6.809 -14.682 1.00 85.88 96 HIS A N 1
ATOM 688 C CA . HIS A 1 96 ? 15.127 8.151 -15.232 1.00 85.88 96 HIS A CA 1
ATOM 689 C C . HIS A 1 96 ? 16.212 9.054 -14.643 1.00 85.88 96 HIS A C 1
ATOM 691 O O . HIS A 1 96 ? 16.185 9.338 -13.453 1.00 85.88 96 HIS A O 1
ATOM 697 N N . GLU A 1 97 ? 17.116 9.559 -15.486 1.00 78.94 97 GLU A N 1
ATOM 698 C CA . GLU A 1 97 ? 18.194 10.469 -15.059 1.00 78.94 97 GLU A CA 1
ATOM 699 C C . GLU A 1 97 ? 17.659 11.758 -14.413 1.00 78.94 97 GLU A C 1
ATOM 701 O O . GLU A 1 97 ? 18.247 12.273 -13.466 1.00 78.94 97 GLU A O 1
ATOM 706 N N . ILE A 1 98 ? 16.520 12.262 -14.906 1.00 84.19 98 ILE A N 1
ATOM 707 C CA . ILE A 1 98 ? 15.800 13.413 -14.349 1.00 84.19 98 ILE A CA 1
ATOM 708 C C . ILE A 1 98 ? 14.321 13.020 -14.208 1.00 84.19 98 ILE A C 1
ATOM 710 O O . ILE A 1 98 ? 13.574 13.066 -15.191 1.00 84.19 98 ILE A O 1
ATOM 714 N N . PRO A 1 99 ? 13.873 12.565 -13.026 1.00 82.44 99 PRO A N 1
ATOM 715 C CA . PRO A 1 99 ? 12.487 12.170 -12.824 1.00 82.44 99 PRO A CA 1
ATOM 716 C C . PRO A 1 99 ? 11.564 13.392 -12.689 1.00 82.44 99 PRO A C 1
ATOM 718 O O . PRO A 1 99 ? 11.841 14.312 -11.924 1.00 82.44 99 PRO A O 1
ATOM 721 N N . THR A 1 100 ? 10.429 13.366 -13.387 1.00 88.56 100 THR A N 1
ATOM 722 C CA . THR A 1 100 ? 9.336 14.345 -13.260 1.00 88.56 100 THR A CA 1
ATOM 723 C C . THR A 1 100 ? 8.073 13.664 -12.718 1.00 88.56 100 THR A C 1
ATOM 725 O O . THR A 1 100 ? 8.060 12.447 -12.495 1.00 88.56 100 THR A O 1
ATOM 728 N N . GLU A 1 101 ? 6.993 14.418 -12.497 1.00 81.06 101 GLU A N 1
ATOM 729 C CA . GLU A 1 101 ? 5.688 13.834 -12.141 1.00 81.06 101 GLU A CA 1
ATOM 730 C C . GLU A 1 101 ? 5.179 12.871 -13.232 1.00 81.06 101 GLU A C 1
ATOM 732 O O . GLU A 1 101 ? 4.691 11.780 -12.924 1.00 81.06 101 GLU A O 1
ATOM 737 N N . ASP A 1 102 ? 5.427 13.193 -14.506 1.00 91.31 102 ASP A N 1
ATOM 738 C CA . ASP A 1 102 ? 5.057 12.359 -15.658 1.00 91.31 102 ASP A CA 1
ATOM 739 C C . ASP A 1 102 ? 5.819 11.029 -15.735 1.00 91.31 102 ASP A C 1
ATOM 741 O O . ASP A 1 102 ? 5.381 10.099 -16.425 1.00 91.31 102 ASP A O 1
ATOM 745 N N . SER A 1 103 ? 6.949 10.898 -15.028 1.00 93.88 103 SER A N 1
ATOM 746 C CA . SER A 1 103 ? 7.749 9.671 -15.043 1.00 93.88 103 SER A CA 1
ATOM 747 C C . SER A 1 103 ? 6.949 8.458 -14.573 1.00 93.88 103 SER A C 1
ATOM 749 O O . SER A 1 103 ? 7.105 7.381 -15.146 1.00 93.88 103 SER A O 1
ATOM 751 N N . TYR A 1 104 ? 6.048 8.610 -13.595 1.00 95.06 104 TYR A N 1
ATOM 752 C CA . TYR A 1 104 ? 5.202 7.496 -13.151 1.00 95.06 104 TYR A CA 1
ATOM 753 C C . TYR A 1 104 ? 4.240 7.039 -14.247 1.00 95.06 104 TYR A C 1
ATOM 755 O O . TYR A 1 104 ? 4.144 5.845 -14.528 1.00 95.06 104 TYR A O 1
ATOM 763 N N . ALA A 1 105 ? 3.574 7.978 -14.922 1.00 94.44 105 ALA A N 1
ATOM 764 C CA . ALA A 1 105 ? 2.679 7.656 -16.027 1.00 94.44 105 ALA A CA 1
ATOM 765 C C . ALA A 1 105 ? 3.440 6.994 -17.190 1.00 94.44 105 ALA A C 1
ATOM 767 O O . ALA A 1 105 ? 2.951 6.041 -17.798 1.00 94.44 105 ALA A O 1
ATOM 768 N N . ALA A 1 106 ? 4.662 7.451 -17.478 1.00 93.62 106 ALA A N 1
ATOM 769 C CA . ALA A 1 106 ? 5.531 6.827 -18.472 1.00 93.62 106 ALA A CA 1
ATOM 770 C C . ALA A 1 106 ? 5.933 5.395 -18.082 1.00 93.62 106 ALA A C 1
ATOM 772 O O . ALA A 1 106 ? 5.879 4.500 -18.924 1.00 93.62 106 ALA A O 1
ATOM 773 N N . MET A 1 107 ? 6.286 5.159 -16.816 1.00 96.19 107 MET A N 1
ATOM 774 C CA . MET A 1 107 ? 6.585 3.821 -16.304 1.00 96.19 107 MET A CA 1
ATOM 775 C C . MET A 1 107 ? 5.390 2.877 -16.453 1.00 96.19 107 MET A C 1
ATOM 777 O O . MET A 1 107 ? 5.556 1.767 -16.955 1.00 96.19 107 MET A O 1
ATOM 781 N N . VAL A 1 108 ? 4.189 3.325 -16.079 1.00 95.88 108 VAL A N 1
ATOM 782 C CA . VAL A 1 108 ? 2.962 2.525 -16.216 1.00 95.88 108 VAL A CA 1
ATOM 783 C C . VAL A 1 108 ? 2.702 2.170 -17.683 1.00 95.88 108 VAL A C 1
ATOM 785 O O . VAL A 1 108 ? 2.485 1.001 -17.987 1.00 95.88 108 VAL A O 1
ATOM 788 N N . ARG A 1 109 ? 2.822 3.131 -18.613 1.00 95.88 109 ARG A N 1
ATOM 789 C CA . ARG A 1 109 ? 2.686 2.859 -20.059 1.00 95.88 109 ARG A CA 1
ATOM 790 C C . ARG A 1 109 ? 3.711 1.846 -20.573 1.00 95.88 109 ARG A C 1
ATOM 792 O O . ARG A 1 109 ? 3.375 0.990 -21.382 1.00 95.88 109 ARG A O 1
ATOM 799 N N . LEU A 1 110 ? 4.959 1.929 -20.110 1.00 95.56 110 LEU A N 1
ATOM 800 C CA . LEU A 1 110 ? 6.004 0.967 -20.475 1.00 95.56 110 LEU A CA 1
ATOM 801 C C . LEU A 1 110 ? 5.695 -0.443 -19.954 1.00 95.56 110 LEU A C 1
ATOM 803 O O . LEU A 1 110 ? 5.941 -1.421 -20.656 1.00 95.56 110 LEU A O 1
ATOM 807 N N . ALA A 1 111 ? 5.162 -0.546 -18.736 1.00 97.25 111 ALA A N 1
ATOM 808 C CA . ALA A 1 111 ? 4.814 -1.817 -18.109 1.00 97.25 111 ALA A CA 1
ATOM 809 C C . ALA A 1 111 ? 3.571 -2.479 -18.730 1.00 97.25 111 ALA A C 1
ATOM 811 O O . ALA A 1 111 ? 3.421 -3.698 -18.634 1.00 97.25 111 ALA A O 1
ATOM 812 N N . ASP A 1 112 ? 2.687 -1.704 -19.359 1.00 97.12 112 ASP A N 1
ATOM 813 C CA . ASP A 1 112 ? 1.452 -2.204 -19.973 1.00 97.12 112 ASP A CA 1
ATOM 814 C C . ASP A 1 112 ? 1.725 -3.137 -21.166 1.00 97.12 112 ASP A C 1
ATOM 816 O O . ASP A 1 112 ? 1.101 -4.185 -21.307 1.00 97.12 112 ASP A O 1
ATOM 820 N N . GLY A 1 113 ? 2.758 -2.835 -21.960 1.00 94.75 113 GLY A N 1
ATOM 821 C CA . GLY A 1 113 ? 3.201 -3.686 -23.073 1.00 94.75 113 GLY A CA 1
ATOM 822 C C . GLY A 1 113 ? 3.941 -4.967 -22.656 1.00 94.75 113 GLY A C 1
ATOM 823 O O . GLY A 1 113 ? 4.364 -5.746 -23.516 1.00 94.75 113 GLY A O 1
ATOM 824 N N . VAL A 1 114 ? 4.143 -5.191 -21.355 1.00 97.56 114 VAL A N 1
ATOM 825 C CA . VAL A 1 114 ? 4.841 -6.367 -20.825 1.00 97.56 114 VAL A CA 1
ATOM 826 C C . VAL A 1 114 ? 3.822 -7.433 -20.416 1.00 97.56 114 VAL A C 1
ATOM 828 O O . VAL A 1 114 ? 2.902 -7.132 -19.653 1.00 97.56 114 VAL A O 1
ATOM 831 N N . PRO A 1 115 ? 3.975 -8.694 -20.865 1.00 96.81 115 PRO A N 1
ATOM 832 C CA . PRO A 1 115 ? 3.078 -9.767 -20.455 1.00 96.81 115 PRO A CA 1
ATOM 833 C C . PRO A 1 115 ? 3.167 -10.031 -18.947 1.00 96.81 115 PRO A C 1
ATOM 835 O O . PRO A 1 115 ? 4.216 -9.828 -18.330 1.00 96.81 115 PRO A O 1
ATOM 838 N N . VAL A 1 116 ? 2.077 -10.553 -18.379 1.00 97.31 116 VAL A N 1
ATOM 839 C CA . VAL A 1 116 ? 2.023 -11.005 -16.979 1.00 97.31 116 VAL A CA 1
ATOM 840 C C . VAL A 1 116 ? 3.196 -11.939 -16.670 1.00 97.31 116 VAL A C 1
ATOM 842 O O . VAL A 1 116 ? 3.530 -12.821 -17.464 1.00 97.31 116 VAL A O 1
ATOM 845 N N . GLY A 1 117 ? 3.824 -11.736 -15.512 1.00 95.88 117 GLY A N 1
ATOM 846 C CA . GLY A 1 117 ? 5.019 -12.471 -15.096 1.00 95.88 117 GLY A CA 1
ATOM 847 C C . GLY A 1 117 ? 6.318 -11.896 -15.662 1.00 95.88 117 GLY A C 1
ATOM 848 O O . GLY A 1 117 ? 7.366 -12.534 -15.550 1.00 95.88 117 GLY A O 1
ATOM 849 N N . SER A 1 118 ? 6.261 -10.715 -16.287 1.00 97.31 118 SER A N 1
ATOM 850 C CA . SER A 1 118 ? 7.418 -9.882 -16.633 1.00 97.31 118 SER A CA 1
ATOM 851 C C . SER A 1 118 ? 8.507 -10.600 -17.442 1.00 97.31 118 SER A C 1
ATOM 853 O O . SER A 1 118 ? 9.695 -10.348 -17.264 1.00 97.31 118 SER A O 1
ATOM 855 N N . ARG A 1 119 ? 8.116 -11.542 -18.316 1.00 95.94 119 ARG A N 1
ATOM 856 C CA . ARG A 1 119 ? 9.037 -12.417 -19.081 1.00 95.94 119 ARG A CA 1
ATOM 857 C C . ARG A 1 119 ? 10.063 -13.148 -18.198 1.00 95.94 119 ARG A C 1
ATOM 859 O O . ARG A 1 119 ? 11.198 -13.380 -18.605 1.00 95.94 119 ARG A O 1
ATOM 866 N N . GLY A 1 120 ? 9.666 -13.508 -16.979 1.00 95.81 120 GLY A N 1
ATOM 867 C CA . GLY A 1 120 ? 10.522 -14.178 -16.003 1.00 95.81 120 GLY A CA 1
ATOM 868 C C . GLY A 1 120 ? 11.378 -13.236 -15.154 1.00 95.81 120 GLY A C 1
ATOM 869 O O . GLY A 1 120 ? 12.046 -13.718 -14.238 1.00 95.81 120 GLY A O 1
ATOM 870 N N . THR A 1 121 ? 11.342 -11.921 -15.396 1.00 97.62 121 THR A N 1
ATOM 871 C CA . THR A 1 121 ? 11.967 -10.923 -14.521 1.00 97.62 121 THR A CA 1
ATOM 872 C C . THR A 1 121 ? 11.227 -10.841 -13.192 1.00 97.62 121 THR A C 1
ATOM 874 O O . THR A 1 121 ? 10.000 -10.810 -13.152 1.00 97.62 121 THR A O 1
ATOM 877 N N . ARG A 1 122 ? 11.966 -10.806 -12.083 1.00 96.38 122 ARG A N 1
ATOM 878 C CA . ARG A 1 122 ? 11.400 -10.750 -10.727 1.00 96.38 122 ARG A CA 1
ATOM 879 C C . ARG A 1 122 ? 12.091 -9.666 -9.923 1.00 96.38 122 ARG A C 1
ATOM 881 O O . ARG A 1 122 ? 13.314 -9.557 -9.979 1.00 96.38 122 ARG A O 1
ATOM 888 N N . SER A 1 123 ? 11.308 -8.907 -9.164 1.00 94.75 123 SER A N 1
ATOM 889 C CA . SER A 1 123 ? 11.772 -7.786 -8.347 1.00 94.75 123 SER A CA 1
ATOM 890 C C . SER A 1 123 ? 11.490 -8.049 -6.869 1.00 94.75 123 SER A C 1
ATOM 892 O O . SER A 1 123 ? 10.362 -8.366 -6.492 1.00 94.75 123 SER A O 1
ATOM 894 N N . PHE A 1 124 ? 12.514 -7.902 -6.035 1.00 92.38 124 PHE A N 1
ATOM 895 C CA . PHE A 1 124 ? 12.458 -8.036 -4.580 1.00 92.38 124 PHE A CA 1
ATOM 896 C C . PHE A 1 124 ? 13.069 -6.779 -3.955 1.00 92.38 124 PHE A C 1
ATOM 898 O O . PHE A 1 124 ? 14.139 -6.838 -3.363 1.00 92.38 124 PHE A O 1
ATOM 905 N N . LEU A 1 125 ? 12.440 -5.621 -4.174 1.00 88.88 125 LEU A N 1
ATOM 906 C CA . LEU A 1 125 ? 12.985 -4.297 -3.832 1.00 88.88 125 LEU A CA 1
ATOM 907 C C . LEU A 1 125 ? 12.274 -3.625 -2.642 1.00 88.88 125 LEU A C 1
ATOM 909 O O . LEU A 1 125 ? 12.202 -2.402 -2.589 1.00 88.88 125 LEU A O 1
ATOM 913 N N . GLY A 1 126 ? 11.719 -4.400 -1.707 1.00 85.75 126 GLY A N 1
ATOM 914 C CA . GLY A 1 126 ? 11.068 -3.854 -0.507 1.00 85.75 126 GLY A CA 1
ATOM 915 C C . GLY A 1 126 ? 9.712 -4.459 -0.125 1.00 85.75 126 GLY A C 1
ATOM 916 O O . GLY A 1 126 ? 9.465 -4.580 1.079 1.00 85.75 126 GLY A O 1
ATOM 917 N N . PRO A 1 127 ? 8.837 -4.864 -1.074 1.00 88.69 127 PRO A N 1
ATOM 918 C CA . PRO A 1 127 ? 7.579 -5.509 -0.717 1.00 88.69 127 PRO A CA 1
ATOM 919 C C . PRO A 1 127 ? 7.814 -6.818 0.045 1.00 88.69 127 PRO A C 1
ATOM 921 O O . PRO A 1 127 ? 8.667 -7.619 -0.345 1.00 88.69 127 PRO A O 1
ATOM 924 N N . LYS A 1 128 ? 7.072 -7.041 1.134 1.00 87.56 128 LYS A N 1
ATOM 925 C CA . LYS A 1 128 ? 7.281 -8.184 2.034 1.00 87.56 128 LYS A CA 1
ATOM 926 C C . LYS A 1 128 ? 6.021 -8.631 2.764 1.00 87.56 128 LYS A C 1
ATOM 928 O O . LYS A 1 128 ? 5.010 -7.937 2.802 1.00 87.56 128 LYS A O 1
ATOM 933 N N . LEU A 1 129 ? 6.124 -9.809 3.371 1.00 88.19 129 LEU A N 1
ATOM 934 C CA . LEU A 1 129 ? 5.158 -10.319 4.337 1.00 88.19 129 LEU A CA 1
ATOM 935 C C . LEU A 1 129 ? 5.422 -9.718 5.713 1.00 88.19 129 LEU A C 1
ATOM 937 O O . LEU A 1 129 ? 6.562 -9.734 6.191 1.00 88.19 129 LEU A O 1
ATOM 941 N N . MET A 1 130 ? 4.369 -9.236 6.363 1.00 84.38 130 MET A N 1
ATOM 942 C CA . MET A 1 130 ? 4.465 -8.758 7.730 1.00 84.38 130 MET A CA 1
ATOM 943 C C . MET A 1 130 ? 4.689 -9.910 8.714 1.00 84.38 130 MET A C 1
ATOM 945 O O . MET A 1 130 ? 4.132 -11.003 8.600 1.00 84.38 130 MET A O 1
ATOM 949 N N . LYS A 1 131 ? 5.528 -9.633 9.715 1.00 79.19 131 LYS A N 1
ATOM 950 C CA . LYS A 1 131 ? 5.649 -10.413 10.946 1.00 79.19 131 LYS A CA 1
ATOM 951 C C . LYS A 1 131 ? 5.676 -9.428 12.109 1.00 79.19 131 LYS A C 1
ATOM 953 O O . LYS A 1 131 ? 6.726 -8.873 12.421 1.00 79.19 131 LYS A O 1
ATOM 958 N N . SER A 1 132 ? 4.525 -9.194 12.734 1.00 68.62 132 SER A N 1
ATOM 959 C CA . SER A 1 132 ? 4.354 -8.248 13.846 1.00 68.62 132 SER A CA 1
ATOM 960 C C . SER A 1 132 ? 5.254 -8.550 15.053 1.00 68.62 132 SER A C 1
ATOM 962 O O . SER A 1 132 ? 5.578 -7.645 15.815 1.00 68.62 132 SER A O 1
ATOM 964 N N . GLY A 1 133 ? 5.738 -9.792 15.195 1.00 59.62 133 GLY A N 1
ATOM 965 C CA . GLY A 1 133 ? 6.721 -10.179 16.216 1.00 59.62 133 GLY A CA 1
ATOM 966 C C . GLY A 1 133 ? 8.135 -9.605 16.032 1.00 59.62 133 GLY A C 1
ATOM 967 O O . GLY A 1 133 ? 8.933 -9.694 16.962 1.00 59.62 133 GLY A O 1
ATOM 968 N N . TRP A 1 134 ? 8.447 -9.025 14.870 1.00 55.19 134 TRP A N 1
ATOM 969 C CA . TRP A 1 134 ? 9.732 -8.397 14.565 1.00 55.19 134 TRP A CA 1
ATOM 970 C C . TRP A 1 134 ? 9.490 -7.079 13.821 1.00 55.19 13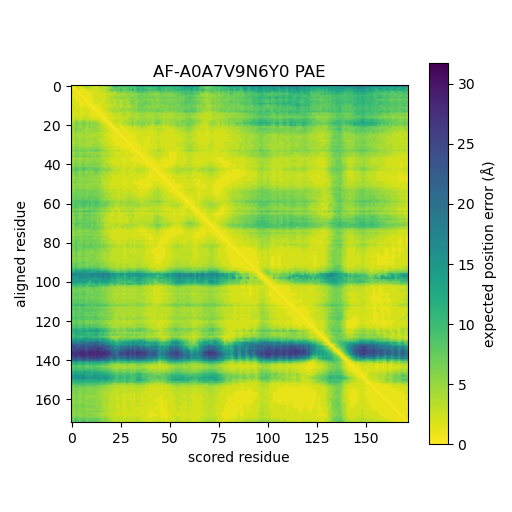4 TRP A C 1
ATOM 972 O O . TRP A 1 134 ? 9.362 -7.064 12.597 1.00 55.19 134 TRP A O 1
ATOM 982 N N . LEU A 1 135 ? 9.483 -5.952 14.546 1.00 54.66 135 LEU A N 1
ATOM 983 C CA . LEU A 1 135 ? 9.644 -4.613 13.958 1.00 54.66 135 LEU A CA 1
ATOM 984 C C . LEU A 1 135 ? 11.093 -4.455 13.453 1.00 54.66 135 LEU A C 1
ATOM 986 O O . LEU A 1 135 ? 11.888 -3.675 13.969 1.00 54.66 135 LEU A O 1
ATOM 990 N N . ALA A 1 136 ? 11.482 -5.258 12.465 1.00 50.78 136 ALA A N 1
ATOM 991 C CA . ALA A 1 136 ? 12.762 -5.109 11.794 1.00 50.78 136 ALA A CA 1
ATOM 992 C C . ALA A 1 136 ? 12.658 -3.928 10.822 1.00 50.78 136 ALA A C 1
ATOM 994 O O . ALA A 1 136 ? 12.238 -4.057 9.669 1.00 50.78 136 ALA A O 1
ATOM 995 N N . THR A 1 137 ? 13.003 -2.749 11.327 1.00 47.66 137 THR A N 1
ATOM 996 C CA . THR A 1 137 ? 13.299 -1.566 10.526 1.00 47.66 137 THR A CA 1
ATOM 997 C C . THR A 1 137 ? 14.788 -1.519 10.196 1.00 47.66 137 THR A C 1
ATOM 999 O O . THR A 1 137 ? 15.617 -1.526 11.099 1.00 47.66 137 THR A O 1
ATOM 1002 N N . LEU A 1 138 ? 15.054 -1.340 8.896 1.00 44.41 138 LEU A N 1
ATOM 1003 C CA . LEU A 1 138 ? 16.252 -0.753 8.278 1.00 44.41 138 LEU A CA 1
ATOM 1004 C C . LEU A 1 138 ? 17.424 -1.712 8.002 1.00 44.41 138 LEU A C 1
ATOM 1006 O O . LEU A 1 138 ? 18.102 -2.191 8.903 1.00 44.41 138 LEU A O 1
ATOM 1010 N N . GLY A 1 139 ? 17.671 -1.934 6.703 1.00 52.44 139 GLY A N 1
ATOM 1011 C CA . GLY A 1 139 ? 18.807 -2.704 6.180 1.00 52.44 139 GLY A CA 1
ATOM 1012 C C . GLY A 1 139 ? 18.492 -3.635 5.002 1.00 52.44 139 GLY A C 1
ATOM 1013 O O . GLY A 1 139 ? 19.369 -4.382 4.583 1.00 52.44 139 GLY A O 1
ATOM 1014 N N . GLU A 1 140 ? 17.267 -3.641 4.472 1.00 63.84 140 GLU A N 1
ATOM 1015 C CA . GLU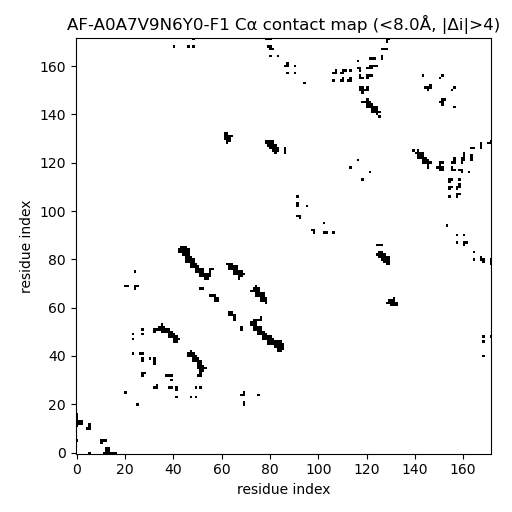 A 1 140 ? 16.883 -4.608 3.436 1.00 63.84 140 GLU A CA 1
ATOM 1016 C C . GLU A 1 140 ? 17.513 -4.245 2.082 1.00 63.84 140 GLU A C 1
ATOM 1018 O O . GLU A 1 140 ? 17.130 -3.274 1.429 1.00 63.84 140 GLU A O 1
ATOM 1023 N N . SER A 1 141 ? 18.508 -5.035 1.670 1.00 69.44 141 SER A N 1
ATOM 1024 C CA . SER A 1 141 ? 18.993 -5.062 0.296 1.00 69.44 141 SER A CA 1
ATOM 1025 C C . SER A 1 141 ? 17.967 -5.771 -0.584 1.00 69.44 141 SER A C 1
ATOM 1027 O O . SER A 1 141 ? 17.373 -6.779 -0.201 1.00 69.44 141 SER A O 1
ATOM 1029 N N . GLY A 1 142 ? 17.741 -5.221 -1.772 1.00 84.69 142 GLY A N 1
ATOM 1030 C CA . GLY A 1 142 ? 16.846 -5.812 -2.753 1.00 84.69 142 GLY A CA 1
ATOM 1031 C C . GLY A 1 142 ? 17.595 -6.519 -3.876 1.00 84.69 142 GLY A C 1
ATOM 1032 O O . GLY A 1 142 ? 18.792 -6.314 -4.072 1.00 84.69 142 GLY A O 1
ATOM 1033 N N . SER A 1 143 ? 16.883 -7.341 -4.645 1.00 91.50 143 SER A N 1
ATOM 1034 C CA . SER A 1 143 ? 17.439 -7.965 -5.849 1.00 91.50 143 SER A CA 1
ATOM 1035 C C . SER A 1 143 ? 16.455 -7.949 -7.012 1.00 91.50 143 SER A C 1
ATOM 1037 O O . SER A 1 143 ? 15.237 -7.990 -6.831 1.00 91.50 143 SER A O 1
ATOM 1039 N N . VAL A 1 144 ? 17.006 -7.909 -8.224 1.00 94.31 144 VAL A N 1
ATOM 1040 C CA . VAL A 1 144 ? 16.272 -8.158 -9.464 1.00 94.31 144 VAL A CA 1
ATOM 1041 C C . VAL A 1 144 ? 16.898 -9.377 -10.128 1.00 94.31 144 VAL A C 1
ATOM 1043 O O . VAL A 1 144 ? 18.115 -9.453 -10.277 1.00 94.31 144 VAL A O 1
ATOM 1046 N N . SER A 1 145 ? 16.070 -10.347 -10.505 1.00 95.31 145 SER A N 1
ATOM 1047 C CA . SER A 1 145 ? 16.498 -11.587 -11.166 1.00 95.31 145 SER A CA 1
ATOM 1048 C C . SER A 1 145 ? 15.735 -11.801 -12.474 1.00 95.31 145 SER A C 1
ATOM 1050 O O . SER A 1 145 ? 14.777 -11.082 -12.761 1.00 95.31 145 SER A O 1
ATOM 1052 N N . GLY A 1 146 ? 16.172 -12.764 -13.291 1.00 93.94 146 GLY A N 1
ATOM 1053 C CA . GLY A 1 146 ? 15.600 -12.986 -14.626 1.00 93.94 146 GLY A CA 1
ATOM 1054 C C . GLY A 1 146 ? 16.025 -11.920 -15.641 1.00 93.94 146 GLY A C 1
ATOM 1055 O O . GLY A 1 146 ? 15.208 -11.463 -16.440 1.00 93.94 146 GLY A O 1
ATOM 1056 N N . ILE A 1 147 ? 17.291 -11.497 -15.565 1.00 94.06 147 ILE A N 1
ATOM 1057 C CA . ILE A 1 147 ? 17.924 -10.555 -16.494 1.00 94.06 147 ILE A CA 1
ATOM 1058 C C . ILE A 1 147 ? 18.678 -11.350 -17.563 1.00 94.06 147 ILE A C 1
ATOM 1060 O O . ILE A 1 147 ? 19.460 -12.243 -17.239 1.00 94.06 147 ILE A O 1
ATOM 1064 N N . GLY A 1 148 ? 18.450 -11.026 -18.835 1.00 90.31 148 GLY A N 1
ATOM 1065 C CA . GLY A 1 148 ? 19.123 -11.656 -19.969 1.00 90.31 148 GLY A CA 1
ATOM 1066 C C . GLY A 1 148 ? 18.594 -11.156 -21.318 1.00 90.31 148 GLY A C 1
ATOM 1067 O O . GLY A 1 148 ? 17.799 -10.223 -21.370 1.00 90.31 148 GLY A O 1
ATOM 1068 N N . PRO A 1 149 ? 18.970 -11.784 -22.442 1.00 88.75 149 PRO A N 1
ATOM 1069 C CA . PRO A 1 149 ? 18.537 -11.342 -23.774 1.00 88.75 149 PRO A CA 1
ATOM 1070 C C . PRO A 1 149 ? 17.012 -11.306 -23.976 1.00 88.75 149 PRO A C 1
ATOM 1072 O O . PRO A 1 149 ? 16.513 -10.583 -24.837 1.00 88.75 149 PRO A O 1
ATOM 1075 N N . PHE A 1 150 ? 16.265 -12.074 -23.177 1.00 86.31 150 PHE A N 1
ATOM 1076 C CA . PHE A 1 150 ? 14.817 -12.245 -23.308 1.00 86.31 150 PHE A CA 1
ATOM 1077 C C . PHE A 1 150 ? 13.997 -11.567 -22.195 1.00 86.31 150 PHE A C 1
ATOM 1079 O O . PHE A 1 150 ? 12.767 -11.626 -22.240 1.00 86.31 150 PHE A O 1
ATOM 1086 N N . GLY A 1 151 ? 14.646 -10.912 -21.223 1.00 91.50 151 GLY A N 1
ATOM 1087 C CA . GLY A 1 151 ? 13.988 -10.320 -20.054 1.00 91.50 151 GLY A CA 1
ATOM 1088 C C . GLY A 1 151 ? 14.900 -9.396 -19.243 1.00 91.50 151 GLY A C 1
ATOM 1089 O O . GLY A 1 151 ? 16.113 -9.370 -19.417 1.00 91.50 151 GLY A O 1
ATOM 1090 N N . GLY A 1 152 ? 14.318 -8.612 -18.343 1.00 91.94 152 GLY A N 1
ATOM 1091 C CA . GLY A 1 152 ? 15.066 -7.731 -17.444 1.00 91.94 152 GLY A CA 1
ATOM 1092 C C . GLY A 1 152 ? 15.504 -6.420 -18.083 1.00 91.94 152 GLY A C 1
ATOM 1093 O O . GLY A 1 152 ? 16.432 -5.784 -17.590 1.00 91.94 152 GLY A O 1
ATOM 1094 N N . ARG A 1 153 ? 14.847 -5.996 -19.169 1.00 93.69 153 ARG A N 1
ATOM 1095 C CA . ARG A 1 153 ? 15.002 -4.627 -19.668 1.00 93.69 153 ARG A CA 1
ATOM 1096 C C . ARG A 1 153 ? 14.099 -3.703 -18.854 1.00 93.69 153 ARG A C 1
ATOM 1098 O O . ARG A 1 153 ? 13.278 -4.135 -18.044 1.00 93.69 153 ARG A O 1
ATOM 1105 N N . ARG A 1 154 ? 14.258 -2.400 -19.082 1.00 94.69 154 ARG A N 1
ATOM 1106 C CA . ARG A 1 154 ? 13.523 -1.332 -18.396 1.00 94.69 154 ARG A CA 1
ATOM 1107 C C . ARG A 1 154 ? 12.019 -1.621 -18.199 1.00 94.69 154 ARG A C 1
ATOM 1109 O O . ARG A 1 154 ? 11.591 -1.569 -17.048 1.00 94.69 154 ARG A O 1
ATOM 1116 N N . 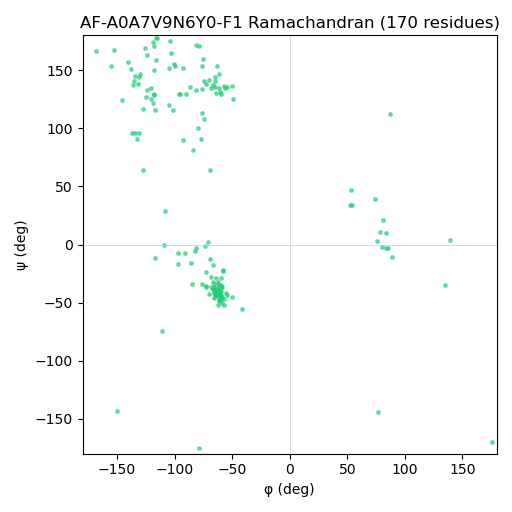PRO A 1 155 ? 11.213 -1.929 -19.237 1.00 95.94 155 PRO A N 1
ATOM 1117 C CA . PRO A 1 155 ? 9.782 -2.163 -19.040 1.00 95.94 155 PRO A CA 1
ATOM 1118 C C . PRO A 1 155 ? 9.500 -3.414 -18.191 1.00 95.94 155 PRO A C 1
ATOM 1120 O O . PRO A 1 155 ? 8.605 -3.379 -17.347 1.00 95.94 155 PRO A O 1
ATOM 1123 N N . GLU A 1 156 ? 10.282 -4.492 -18.336 1.00 97.19 156 GLU A N 1
ATOM 1124 C CA . GLU A 1 156 ? 10.117 -5.707 -17.528 1.00 97.19 156 GLU A CA 1
ATOM 1125 C C . GLU A 1 156 ? 10.482 -5.491 -16.050 1.00 97.19 156 GLU A C 1
ATOM 1127 O O . GLU A 1 156 ? 9.796 -6.016 -15.180 1.00 97.19 156 GLU A O 1
ATOM 1132 N N . ILE A 1 157 ? 11.501 -4.682 -15.735 1.00 96.88 157 ILE A N 1
ATOM 1133 C CA . ILE A 1 157 ? 11.852 -4.340 -14.341 1.00 96.88 157 ILE A CA 1
ATOM 1134 C C . ILE A 1 157 ? 10.731 -3.531 -13.674 1.00 96.88 157 ILE A C 1
ATOM 1136 O O . ILE A 1 157 ? 10.382 -3.779 -12.514 1.00 96.88 157 ILE A O 1
ATOM 1140 N N . ILE A 1 158 ? 10.148 -2.577 -14.407 1.00 97.19 158 ILE A N 1
ATOM 1141 C CA . ILE A 1 158 ? 9.023 -1.770 -13.921 1.00 97.19 158 ILE A CA 1
ATOM 1142 C C . ILE A 1 158 ? 7.824 -2.679 -13.640 1.00 97.19 158 ILE A C 1
ATOM 1144 O O . ILE A 1 158 ? 7.303 -2.672 -12.522 1.00 97.19 158 ILE A O 1
ATOM 1148 N N . ARG A 1 159 ? 7.428 -3.507 -14.619 1.00 97.94 159 ARG A N 1
ATOM 1149 C CA . ARG A 1 159 ? 6.316 -4.455 -14.471 1.00 97.94 159 ARG A CA 1
ATOM 1150 C C . ARG A 1 159 ? 6.556 -5.431 -13.320 1.00 97.94 159 ARG A C 1
ATOM 1152 O O . ARG A 1 159 ? 5.668 -5.596 -12.490 1.00 97.94 159 ARG A O 1
ATOM 1159 N N . ALA A 1 160 ? 7.761 -5.989 -13.203 1.00 97.75 160 ALA A N 1
ATOM 1160 C CA . ALA A 1 160 ? 8.111 -6.927 -12.137 1.00 97.75 160 ALA A CA 1
ATOM 1161 C C . ALA A 1 160 ? 8.020 -6.282 -10.749 1.00 97.75 160 ALA A C 1
ATOM 1163 O O . ALA A 1 160 ? 7.646 -6.942 -9.783 1.00 97.75 160 ALA A O 1
ATOM 1164 N N . THR A 1 161 ? 8.343 -4.991 -10.637 1.00 96.94 161 THR A N 1
ATOM 1165 C CA . THR A 1 161 ? 8.210 -4.240 -9.380 1.00 96.94 161 THR A CA 1
ATOM 1166 C C . THR A 1 161 ? 6.743 -4.002 -9.025 1.00 96.94 161 THR A C 1
ATOM 1168 O O . THR A 1 161 ? 6.361 -4.215 -7.877 1.00 96.94 161 THR A O 1
ATOM 1171 N N . MET A 1 162 ? 5.902 -3.643 -10.001 1.00 97.31 162 MET A N 1
ATOM 1172 C CA . MET A 1 162 ? 4.452 -3.522 -9.794 1.00 97.31 162 MET A CA 1
ATOM 1173 C C . MET A 1 162 ? 3.830 -4.865 -9.382 1.00 97.31 162 MET A C 1
ATOM 1175 O O . MET A 1 162 ? 3.098 -4.930 -8.398 1.00 97.31 162 MET A O 1
ATOM 1179 N N . GLU A 1 163 ? 4.172 -5.951 -10.082 1.00 97.69 163 GLU A N 1
ATOM 1180 C CA . GLU A 1 163 ? 3.700 -7.304 -9.760 1.00 97.69 163 GLU A CA 1
ATOM 1181 C C . GLU A 1 163 ? 4.144 -7.736 -8.356 1.00 97.69 163 GLU A C 1
ATOM 1183 O O . GLU A 1 163 ? 3.343 -8.291 -7.609 1.00 97.69 163 GLU A O 1
ATOM 1188 N N . SER A 1 164 ? 5.385 -7.432 -7.961 1.00 96.50 164 SER A N 1
ATOM 1189 C CA . SER A 1 164 ? 5.910 -7.710 -6.616 1.00 96.50 164 SER A CA 1
ATOM 1190 C C . SER A 1 164 ? 5.101 -7.018 -5.513 1.00 96.50 164 SER A C 1
ATOM 1192 O O . SER A 1 164 ? 4.734 -7.657 -4.525 1.00 96.50 164 SER A O 1
ATOM 1194 N N . ILE A 1 165 ? 4.732 -5.746 -5.711 1.00 96.31 165 ILE A N 1
ATOM 1195 C CA . ILE A 1 165 ? 3.845 -5.012 -4.793 1.00 96.31 165 ILE A CA 1
ATOM 1196 C C . ILE A 1 165 ? 2.485 -5.712 -4.694 1.00 96.31 165 ILE A C 1
ATOM 1198 O O . ILE A 1 165 ? 2.010 -5.966 -3.589 1.00 96.31 165 ILE A O 1
ATOM 1202 N N . CYS A 1 166 ? 1.877 -6.080 -5.826 1.00 96.81 166 CYS A N 1
ATOM 1203 C CA . CYS A 1 166 ? 0.598 -6.792 -5.834 1.00 96.81 166 CYS A CA 1
ATOM 1204 C C . CYS A 1 166 ? 0.678 -8.155 -5.128 1.00 96.81 166 CYS A C 1
ATOM 1206 O O . CYS A 1 166 ? -0.243 -8.514 -4.395 1.00 96.81 166 CYS A O 1
ATOM 1208 N N . TYR A 1 167 ? 1.767 -8.910 -5.307 1.00 96.31 167 TYR A N 1
ATOM 1209 C CA . TYR A 1 167 ? 1.970 -10.177 -4.602 1.00 96.31 167 TYR A CA 1
ATOM 1210 C C . TYR A 1 167 ? 2.095 -9.980 -3.09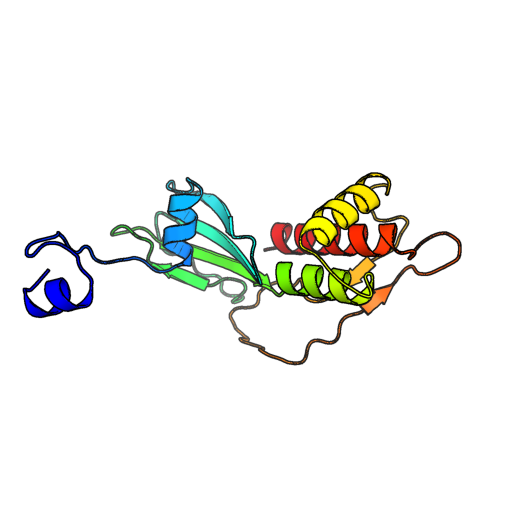4 1.00 96.31 167 TYR A C 1
ATOM 1212 O O . TYR A 1 167 ? 1.495 -10.746 -2.344 1.00 96.31 167 TYR A O 1
ATOM 1220 N N . ALA A 1 168 ? 2.826 -8.956 -2.650 1.00 94.81 168 ALA A N 1
ATOM 1221 C CA . ALA A 1 168 ? 2.937 -8.643 -1.232 1.00 94.81 168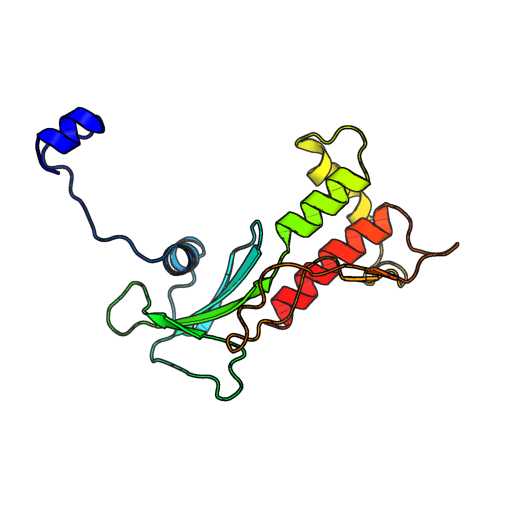 ALA A CA 1
ATOM 1222 C C . ALA A 1 168 ? 1.584 -8.226 -0.643 1.00 94.81 168 ALA A C 1
ATOM 1224 O O . ALA A 1 168 ? 1.216 -8.732 0.411 1.00 94.81 168 ALA A O 1
ATOM 1225 N N . VAL A 1 169 ? 0.811 -7.381 -1.335 1.00 96.44 169 VAL A N 1
ATOM 1226 C CA . VAL A 1 169 ? -0.546 -7.004 -0.902 1.00 96.44 169 VAL A CA 1
ATOM 1227 C C . VAL A 1 169 ? -1.464 -8.220 -0.820 1.00 96.44 169 VAL A C 1
ATOM 1229 O O . VAL A 1 169 ? -2.185 -8.348 0.150 1.00 96.44 169 VAL A O 1
ATOM 1232 N N . ARG A 1 170 ? -1.425 -9.133 -1.798 1.00 96.25 170 ARG A N 1
ATOM 1233 C CA . ARG A 1 170 ? -2.256 -10.350 -1.790 1.00 96.25 170 ARG A CA 1
ATOM 1234 C C . ARG A 1 170 ? -1.897 -11.318 -0.660 1.00 96.25 170 ARG A C 1
ATOM 1236 O O . ARG A 1 170 ? -2.745 -12.093 -0.230 1.00 96.25 170 ARG A O 1
ATOM 1243 N N . ALA A 1 171 ? -0.619 -11.389 -0.307 1.00 93.06 171 ALA A N 1
ATOM 1244 C CA . ALA A 1 171 ? -0.122 -12.372 0.645 1.00 93.06 171 ALA A CA 1
ATOM 1245 C C . ALA A 1 171 ? -0.263 -11.918 2.110 1.00 93.06 171 ALA A C 1
ATOM 1247 O O . ALA A 1 171 ? -0.135 -12.754 3.005 1.00 93.06 171 ALA A O 1
ATOM 1248 N N . ASN A 1 172 ? -0.498 -10.621 2.326 1.00 92.06 172 ASN A N 1
ATOM 1249 C CA . ASN A 1 172 ? -0.835 -10.005 3.609 1.00 92.06 172 ASN A CA 1
ATOM 1250 C C . ASN A 1 172 ? -2.356 -9.907 3.764 1.00 92.06 172 ASN A C 1
ATOM 1252 O O . ASN A 1 172 ? -2.815 -10.085 4.911 1.00 92.06 172 ASN A O 1
#

Foldseek 3Di:
DDPVVCVVVVNDHPPDDDDDDPPVLVVCVVVVQDDAQRWDWDDDQWTKIKGKHQAFDDDPQQQWDKAAHPDPSIIMIIWIQWGANVLLVVLLVVLDVDDDPCSVVVLVVLLVPADPCLQVKAWFRTGDGGRNVDPDDDDDDIDIDPDDPRGDPSNSRSNNSVVSSVVSNVVD

Nearest PDB structures (foldseek):
  3ifr-assembly3_A  TM=8.248E-01  e=5.082E-09  Rhodospirillum rubrum ATCC 11170
  2itm-assembly1_B  TM=7.947E-01  e=6.624E-06  Escherichia coli
  5vm1-assembly1_A  TM=7.775E-01  e=1.193E-05  Brucella ovis ATCC 25840
  3ezw-assembly1_G  TM=7.752E-01  e=5.553E-06  Escherichia coli K-12
  2nlx-assembly1_A  TM=7.924E-01  e=2.881E-05  Escherichia coli

Radius of gyration: 20.37 Å; Cα contacts (8 Å, |Δi|>4): 302; chains: 1; bounding box: 38×50×46 Å

Solvent-accessible surface area (backbone atoms only — not comparable to full-atom values): 9475 Å² total; per-residue (Å²): 66,56,64,70,61,15,70,76,68,73,48,60,66,66,42,87,80,75,89,79,67,57,70,68,51,48,47,28,53,76,71,67,30,76,47,68,73,29,67,45,71,54,81,40,58,39,26,46,33,36,29,30,28,71,54,88,66,83,53,94,83,22,40,39,51,65,45,77,35,83,51,94,70,33,14,29,42,34,26,31,15,37,36,32,44,48,32,53,49,49,52,46,55,72,77,28,99,76,68,56,84,62,46,59,61,52,47,53,60,45,21,66,81,44,59,90,64,15,64,61,13,42,40,44,57,44,41,32,75,42,41,62,80,55,89,80,77,86,80,87,80,56,54,74,46,45,68,55,102,78,21,46,48,74,39,23,48,49,31,13,43,53,51,32,37,52,51,16,52,71,74,74

Sequence (172 aa):
LHRAAAAETGLAPGTPVVAGGGDGQCGLLGAGAVNAGDVAAIAGTTTPVMMELDRPQFDDQRRTWTRSGLDLGRWALEANAGITGLAFRWVRDLLHEIPTEDSYAAMVRLADGVPVGSRGTRSFLGPKLMKSGWLATLGESGSVSGIGPFGGRRPEIIRATMESICYAVRAN

Secondary structure (DSSP, 8-state):
--HHHHHHH-PPTT--------HHHHHHHHTT--STT-EEE--SSEEEEEEEESS----TT-SSEEEE-SSTT-EEEEEEEEE-HHHHHHHHHHH-SS--THHHHHHHHHHHTSPTTGGG-EEESSB----TT----S----EEE--BTTB-SHHHHHHHHHHHHHHHHHH-

pLDDT: mean 91.17, std 9.52, range [44.41, 97.94]